Protein AF-A0A2K8TAZ8-F1 (afdb_monomer)

Sequence (102 aa):
MFQSATLKNISPLRLSFVGSLRVIRRAIPEFQRQIDTKADINIYYSWLIAEISDLEISLRQHRSNPRVVKKARSKFKSKKRSHRNNCTPRQQLSFQIIRQAS

Radius of gyration: 19.41 Å; Cα contacts (8 Å, |Δi|>4): 56; chains: 1; bounding box: 42×30×53 Å

Solvent-accessible surface area (backbone atoms only — not comparable to full-atom values): 6544 Å² total; per-residue (Å²): 100,64,68,18,17,59,74,68,72,47,63,54,85,44,39,37,65,72,56,40,54,53,51,50,66,64,42,50,70,54,52,60,62,33,64,81,66,71,54,64,63,67,57,57,50,51,51,54,36,52,59,44,44,70,36,57,55,74,79,92,69,84,91,70,59,77,84,69,58,90,61,63,74,87,79,52,85,77,91,52,77,89,65,61,83,81,63,82,81,82,76,80,57,71,72,61,52,58,67,74,78,111

Structure (mmCIF, N/CA/C/O backbone):
data_AF-A0A2K8TAZ8-F1
#
_entry.id   AF-A0A2K8TAZ8-F1
#
loop_
_atom_site.group_PDB
_atom_site.id
_atom_site.type_symbol
_atom_site.label_atom_id
_atom_site.label_alt_id
_atom_site.label_comp_id
_atom_site.label_asym_id
_atom_site.label_entity_id
_atom_site.label_seq_id
_atom_site.pdbx_PDB_ins_code
_atom_site.Cartn_x
_atom_site.Cartn_y
_atom_site.Cartn_z
_atom_site.occupancy
_atom_site.B_iso_or_equiv
_atom_site.auth_seq_id
_atom_site.auth_comp_id
_atom_site.auth_asym_id
_atom_site.auth_atom_id
_atom_site.pdbx_PDB_model_num
ATOM 1 N N . MET A 1 1 ? 1.879 5.001 -5.907 1.00 90.88 1 MET A N 1
ATOM 2 C CA . MET A 1 1 ? 0.531 5.080 -5.290 1.00 90.88 1 MET A CA 1
ATOM 3 C C . MET A 1 1 ? -0.550 5.377 -6.315 1.00 90.88 1 MET A C 1
ATOM 5 O O . MET A 1 1 ? -1.412 4.529 -6.448 1.00 90.88 1 MET A O 1
ATOM 9 N N . PHE A 1 2 ? -0.520 6.502 -7.049 1.00 95.44 2 PHE A N 1
ATOM 10 C CA . PHE A 1 2 ? -1.547 6.791 -8.069 1.00 95.44 2 PHE A CA 1
ATOM 11 C C . PHE A 1 2 ? -1.670 5.665 -9.108 1.00 95.44 2 PHE A C 1
ATOM 13 O O . PHE A 1 2 ? -2.731 5.075 -9.224 1.00 95.44 2 PHE A O 1
ATOM 20 N N . GLN A 1 3 ? -0.560 5.264 -9.737 1.00 95.50 3 GLN A N 1
ATOM 21 C CA . GLN A 1 3 ? -0.536 4.140 -10.687 1.00 95.50 3 GLN A CA 1
ATOM 22 C C . GLN A 1 3 ? -1.047 2.823 -10.085 1.00 95.50 3 GLN A C 1
ATOM 24 O O . GLN A 1 3 ? -1.824 2.120 -10.716 1.00 95.50 3 GLN A O 1
ATOM 29 N N . SER A 1 4 ? -0.655 2.497 -8.850 1.00 96.00 4 SER A N 1
ATOM 30 C CA . SER A 1 4 ? -1.145 1.305 -8.141 1.00 96.00 4 SER A CA 1
ATOM 31 C C . SER A 1 4 ? -2.653 1.364 -7.880 1.00 96.00 4 SER A C 1
ATOM 33 O O . SER A 1 4 ? -3.335 0.348 -7.948 1.00 96.00 4 SER A O 1
ATOM 35 N N . ALA A 1 5 ? -3.180 2.555 -7.586 1.00 96.19 5 ALA A N 1
ATOM 36 C CA . ALA A 1 5 ? -4.606 2.779 -7.386 1.00 96.19 5 ALA A CA 1
ATOM 37 C C . ALA A 1 5 ? -5.378 2.672 -8.708 1.00 96.19 5 ALA A C 1
ATOM 39 O O . ALA A 1 5 ? -6.453 2.082 -8.725 1.00 96.19 5 ALA A O 1
ATOM 40 N N . THR A 1 6 ? -4.801 3.164 -9.811 1.00 96.69 6 THR A N 1
ATOM 41 C CA . THR A 1 6 ? -5.319 2.973 -11.172 1.00 96.69 6 THR A CA 1
ATOM 42 C C . THR A 1 6 ? -5.357 1.494 -11.546 1.00 96.69 6 THR A C 1
ATOM 44 O O . THR A 1 6 ? -6.388 1.027 -12.014 1.00 96.69 6 THR A O 1
ATOM 47 N N . LEU A 1 7 ? -4.284 0.740 -11.270 1.00 94.94 7 LEU A N 1
ATOM 48 C CA . LEU A 1 7 ? -4.211 -0.706 -11.519 1.00 94.94 7 LEU A CA 1
ATOM 49 C C . LEU A 1 7 ? -5.342 -1.452 -10.800 1.00 94.94 7 LEU A C 1
ATOM 51 O O . LEU A 1 7 ? -5.999 -2.302 -11.389 1.00 94.94 7 LEU A O 1
ATOM 55 N N . LYS A 1 8 ? -5.597 -1.099 -9.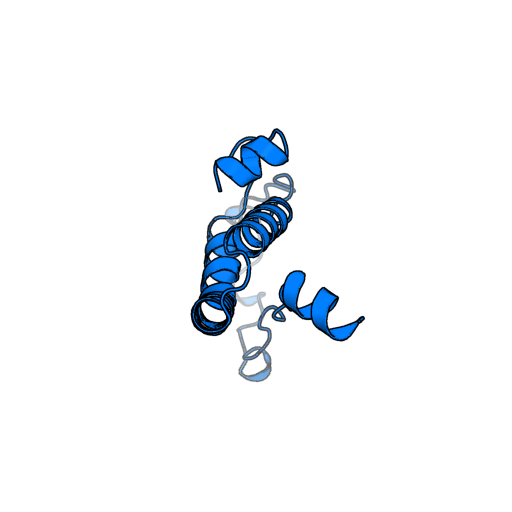536 1.00 93.69 8 LYS A N 1
ATOM 56 C CA . LYS A 1 8 ? -6.627 -1.734 -8.703 1.00 93.69 8 LYS A CA 1
ATOM 57 C C . LYS A 1 8 ? -8.022 -1.101 -8.839 1.00 93.69 8 LYS A C 1
ATOM 59 O O . LYS A 1 8 ? -8.961 -1.563 -8.202 1.00 93.69 8 LYS A O 1
ATOM 64 N N . ASN A 1 9 ? -8.165 -0.055 -9.653 1.00 95.25 9 ASN A N 1
ATOM 65 C CA . ASN A 1 9 ? -9.390 0.729 -9.828 1.00 95.25 9 ASN A CA 1
ATOM 66 C C . ASN A 1 9 ? -10.024 1.218 -8.503 1.00 95.25 9 ASN A C 1
ATOM 68 O O . ASN A 1 9 ? -11.227 1.097 -8.275 1.00 95.25 9 ASN A O 1
ATOM 72 N N . ILE A 1 10 ? -9.204 1.763 -7.600 1.00 94.62 10 ILE A N 1
ATOM 73 C CA . ILE A 1 10 ? -9.652 2.324 -6.314 1.00 94.62 10 ILE A CA 1
ATOM 74 C C . ILE A 1 10 ? -9.165 3.762 -6.135 1.00 94.62 10 ILE A C 1
ATOM 76 O O . ILE A 1 10 ? -8.223 4.212 -6.782 1.00 94.62 10 ILE A O 1
ATOM 80 N N . SER A 1 11 ? -9.773 4.496 -5.199 1.00 94.25 11 SER A N 1
ATOM 81 C CA . SER A 1 11 ? -9.257 5.813 -4.813 1.00 94.25 11 SER A CA 1
ATOM 82 C C . SER A 1 11 ? -7.826 5.692 -4.259 1.00 94.25 11 SER A C 1
ATOM 84 O O . SER A 1 11 ? -7.597 4.854 -3.383 1.00 94.25 11 SER A O 1
ATOM 86 N N . PRO A 1 12 ? -6.870 6.558 -4.654 1.00 94.44 12 PRO A N 1
ATOM 87 C CA . PRO A 1 12 ? -5.519 6.566 -4.085 1.00 94.44 12 PRO A CA 1
ATOM 88 C C . PRO A 1 12 ? -5.483 6.690 -2.555 1.00 94.44 12 PRO A C 1
ATOM 90 O O . PRO A 1 12 ? -4.560 6.186 -1.918 1.00 94.44 12 PRO A O 1
ATOM 93 N N . LEU A 1 13 ? -6.507 7.308 -1.953 1.00 93.31 13 LEU A N 1
ATOM 94 C CA . LEU A 1 13 ? -6.653 7.452 -0.499 1.00 93.31 13 LEU A CA 1
ATOM 95 C C . LEU A 1 13 ? -7.005 6.138 0.217 1.00 93.31 13 LEU A C 1
ATOM 97 O O . LEU A 1 13 ? -6.914 6.061 1.441 1.00 93.31 13 LEU A O 1
ATOM 101 N N . ARG A 1 14 ? -7.420 5.106 -0.526 1.00 93.94 14 ARG A N 1
ATOM 102 C CA . ARG A 1 14 ? -7.668 3.758 0.003 1.00 93.94 14 ARG A CA 1
ATOM 103 C C . ARG A 1 14 ? -6.380 2.958 0.169 1.00 93.94 14 ARG A C 1
ATOM 105 O O . ARG A 1 14 ? -6.414 1.935 0.838 1.00 93.94 14 ARG A O 1
ATOM 112 N N . LEU A 1 15 ? -5.255 3.408 -0.387 1.00 95.12 15 LEU A N 1
ATOM 113 C CA . LEU A 1 15 ? -3.955 2.764 -0.207 1.00 95.12 15 LEU A CA 1
ATOM 114 C C . LEU A 1 15 ? -3.214 3.330 1.009 1.00 95.12 15 LEU A C 1
ATOM 116 O O . LEU A 1 15 ? -3.227 4.531 1.282 1.00 95.12 15 LEU A O 1
ATOM 120 N N . SER A 1 16 ? -2.514 2.462 1.736 1.00 94.31 16 SER A N 1
ATOM 121 C CA . SER A 1 16 ? -1.731 2.846 2.908 1.00 94.31 16 SER A CA 1
ATOM 122 C C . SER A 1 16 ? -0.479 3.621 2.508 1.00 94.31 16 SER A C 1
ATOM 124 O O . SER A 1 16 ? 0.476 3.059 1.964 1.00 94.31 16 SER A O 1
ATOM 126 N N . PHE A 1 17 ? -0.438 4.911 2.847 1.00 94.31 17 PHE A N 1
ATOM 127 C CA . PHE A 1 17 ? 0.737 5.757 2.625 1.00 94.31 17 PHE A CA 1
ATOM 128 C C . PHE A 1 17 ? 1.970 5.238 3.381 1.00 94.31 17 PHE A C 1
ATOM 130 O O . PHE A 1 17 ? 3.030 5.017 2.797 1.00 94.31 17 PHE A O 1
ATOM 137 N N . VAL A 1 18 ? 1.821 4.956 4.681 1.00 93.62 18 VAL A N 1
ATOM 138 C CA . VAL A 1 18 ? 2.922 4.453 5.520 1.00 93.62 18 VAL A CA 1
ATOM 139 C C . VAL A 1 18 ? 3.375 3.066 5.062 1.00 93.62 18 VAL A C 1
ATOM 141 O O . VAL A 1 18 ? 4.573 2.779 5.071 1.00 93.62 18 VAL A O 1
ATOM 144 N N . GLY A 1 19 ? 2.440 2.208 4.640 1.00 92.31 19 GLY A N 1
ATOM 145 C CA . GLY A 1 19 ? 2.769 0.917 4.038 1.00 92.31 19 GLY A CA 1
ATOM 146 C C . GLY A 1 19 ? 3.607 1.088 2.769 1.00 92.31 19 GLY A C 1
ATOM 147 O O . GLY A 1 19 ? 4.655 0.459 2.640 1.00 92.31 19 GLY A O 1
ATOM 148 N N . SER A 1 20 ? 3.198 2.005 1.889 1.00 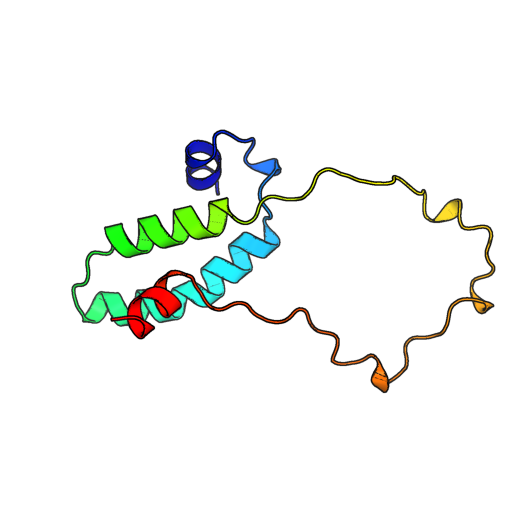94.38 20 SER A N 1
ATOM 149 C CA . SER A 1 20 ? 3.883 2.280 0.621 1.00 94.38 20 SER A CA 1
ATOM 150 C C . SER A 1 20 ? 5.321 2.746 0.853 1.00 94.38 20 SER A C 1
ATOM 152 O O . SER A 1 20 ? 6.249 2.214 0.250 1.00 94.38 20 SER A O 1
ATOM 154 N N . LEU A 1 21 ? 5.541 3.664 1.802 1.00 94.06 21 LEU A N 1
ATOM 155 C CA . LEU A 1 21 ? 6.892 4.103 2.175 1.00 94.06 21 LEU A CA 1
ATOM 156 C C . LEU A 1 21 ? 7.755 2.956 2.720 1.00 94.06 21 LEU A C 1
ATOM 158 O O . LEU A 1 21 ? 8.956 2.903 2.457 1.00 94.06 21 LEU A O 1
ATOM 162 N N . ARG A 1 22 ? 7.165 2.013 3.469 1.00 92.69 22 ARG A N 1
ATOM 163 C CA . ARG A 1 22 ? 7.889 0.827 3.954 1.00 92.69 22 ARG A CA 1
ATOM 164 C C . ARG A 1 22 ? 8.277 -0.108 2.812 1.00 92.69 22 ARG A C 1
ATOM 166 O O . ARG A 1 22 ? 9.387 -0.632 2.850 1.00 92.69 22 ARG A O 1
ATOM 173 N N . VAL A 1 23 ? 7.401 -0.318 1.826 1.00 92.94 23 VAL A N 1
ATOM 174 C CA . VAL A 1 23 ? 7.719 -1.086 0.609 1.00 92.94 23 VAL A CA 1
ATOM 175 C C . VAL A 1 23 ? 8.868 -0.418 -0.136 1.00 92.94 23 VAL A C 1
ATOM 177 O O . VAL A 1 23 ? 9.901 -1.053 -0.316 1.00 92.94 23 VAL A O 1
ATOM 180 N N . ILE A 1 24 ? 8.749 0.876 -0.444 1.00 92.56 24 ILE A N 1
ATOM 181 C CA . ILE A 1 24 ? 9.774 1.641 -1.171 1.00 92.56 24 ILE A CA 1
ATOM 182 C C . ILE A 1 24 ? 11.125 1.565 -0.455 1.00 92.56 24 ILE A C 1
ATOM 184 O O . ILE A 1 24 ? 12.128 1.203 -1.060 1.00 92.56 24 ILE A O 1
ATOM 188 N N . ARG A 1 25 ? 11.159 1.813 0.860 1.00 92.81 25 ARG A N 1
ATOM 189 C CA . ARG A 1 25 ? 12.404 1.763 1.642 1.00 92.81 25 ARG A CA 1
ATOM 190 C C . ARG A 1 25 ? 13.082 0.391 1.603 1.00 92.81 25 ARG A C 1
ATOM 192 O O . ARG A 1 25 ? 14.304 0.324 1.645 1.00 92.81 25 ARG A O 1
ATOM 199 N N . ARG A 1 26 ? 12.306 -0.698 1.570 1.00 90.44 26 ARG A N 1
ATOM 200 C CA . ARG A 1 26 ? 12.842 -2.063 1.432 1.00 90.44 26 ARG A CA 1
ATOM 201 C C . ARG A 1 26 ? 13.283 -2.360 -0.003 1.00 90.44 26 ARG A C 1
ATOM 203 O O . ARG A 1 26 ? 14.214 -3.132 -0.176 1.00 90.44 26 ARG A O 1
ATOM 210 N N . ALA A 1 27 ? 12.625 -1.767 -0.998 1.00 89.94 27 ALA A N 1
ATOM 211 C CA . ALA A 1 27 ? 12.91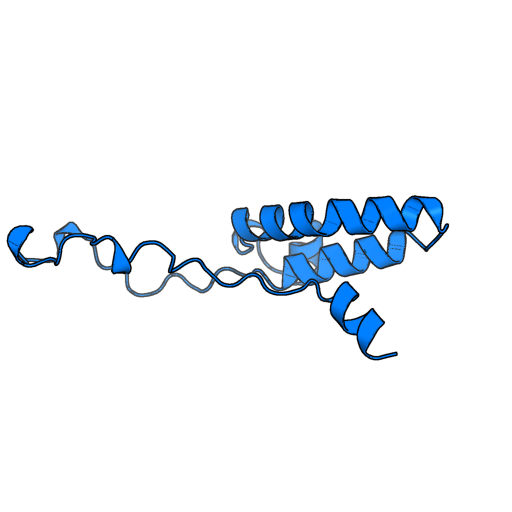5 -1.980 -2.410 1.00 89.94 27 ALA A CA 1
ATOM 212 C C . ALA A 1 27 ? 14.174 -1.234 -2.885 1.00 89.94 27 ALA A C 1
ATOM 214 O O . ALA A 1 27 ? 14.878 -1.752 -3.740 1.00 89.94 27 ALA A O 1
ATOM 215 N N . ILE A 1 28 ? 14.513 -0.069 -2.315 1.00 89.88 28 ILE A N 1
ATOM 216 C CA . ILE A 1 28 ? 15.684 0.731 -2.739 1.00 89.88 28 ILE A CA 1
ATOM 217 C C . ILE A 1 28 ? 16.989 -0.095 -2.833 1.00 89.88 28 ILE A C 1
ATOM 219 O O . ILE A 1 28 ? 17.606 -0.067 -3.898 1.00 89.88 28 ILE A O 1
ATOM 223 N N . PRO A 1 29 ? 17.404 -0.874 -1.810 1.00 88.56 29 PRO A N 1
ATOM 224 C CA . PRO A 1 29 ? 18.627 -1.683 -1.895 1.00 88.56 29 PRO A CA 1
ATOM 225 C C . PRO A 1 29 ? 18.577 -2.790 -2.955 1.00 88.56 29 PRO A C 1
ATOM 227 O O . PRO A 1 29 ? 19.613 -3.274 -3.404 1.00 88.56 29 PRO A O 1
ATOM 230 N N . GLU A 1 30 ? 17.380 -3.252 -3.317 1.00 84.12 30 GLU A N 1
ATOM 231 C CA . GLU A 1 30 ? 17.192 -4.240 -4.382 1.00 84.12 30 GLU A CA 1
ATOM 232 C C . GLU A 1 30 ? 17.341 -3.583 -5.749 1.00 84.12 30 GLU A C 1
ATOM 234 O O . GLU A 1 30 ? 18.076 -4.086 -6.590 1.00 84.12 30 GLU A O 1
ATOM 239 N N . PHE A 1 31 ? 16.722 -2.417 -5.943 1.00 84.31 31 PHE A N 1
ATOM 240 C CA . PHE A 1 31 ? 16.853 -1.638 -7.172 1.00 84.31 31 PHE A CA 1
ATOM 241 C C . PHE A 1 31 ? 18.312 -1.255 -7.430 1.00 84.31 31 PHE A C 1
ATOM 243 O O . PHE A 1 31 ? 18.805 -1.450 -8.536 1.00 84.31 31 PHE A O 1
ATOM 250 N N . GLN A 1 32 ? 19.026 -0.791 -6.400 1.00 86.06 32 GLN A N 1
ATOM 251 C CA . GLN A 1 32 ? 20.443 -0.432 -6.507 1.00 86.06 32 GLN A CA 1
ATOM 252 C C . GLN A 1 32 ? 21.308 -1.602 -6.990 1.00 86.06 32 GLN A C 1
ATOM 254 O O . GLN A 1 32 ? 22.100 -1.423 -7.904 1.00 86.06 32 GLN A O 1
ATOM 259 N N . ARG A 1 33 ? 21.095 -2.816 -6.466 1.00 83.06 33 ARG A N 1
ATOM 260 C CA . ARG A 1 33 ? 21.834 -4.010 -6.916 1.00 83.06 33 ARG A CA 1
ATOM 261 C C . ARG A 1 33 ? 21.548 -4.410 -8.363 1.00 83.06 33 ARG A C 1
ATOM 263 O O . ARG A 1 33 ? 22.354 -5.094 -8.981 1.00 83.06 33 ARG A O 1
ATOM 270 N N . GLN A 1 34 ? 20.374 -4.069 -8.885 1.00 76.50 34 GLN A N 1
ATOM 271 C CA . GLN A 1 34 ? 19.927 -4.507 -10.209 1.00 76.50 34 GLN A CA 1
ATOM 272 C C . GLN A 1 34 ? 20.333 -3.553 -11.326 1.00 76.50 34 GLN A C 1
ATOM 274 O O . GLN A 1 34 ? 20.528 -4.010 -12.452 1.00 76.50 34 GLN A O 1
ATOM 279 N N . ILE A 1 35 ? 20.529 -2.271 -11.001 1.00 73.94 35 ILE A N 1
ATOM 280 C CA . ILE A 1 35 ? 21.093 -1.273 -11.920 1.00 73.94 35 ILE A CA 1
ATOM 281 C C . ILE A 1 35 ? 22.443 -1.764 -12.467 1.00 73.94 35 ILE A C 1
ATOM 283 O O . ILE A 1 35 ? 22.661 -1.728 -13.676 1.00 73.94 35 ILE A O 1
ATOM 287 N N . ASP A 1 36 ? 23.291 -2.331 -11.607 1.00 71.81 36 ASP A N 1
ATOM 288 C CA . ASP A 1 36 ? 24.613 -2.838 -11.996 1.00 71.81 36 ASP A CA 1
ATOM 289 C C . ASP A 1 36 ? 24.544 -4.110 -12.866 1.00 71.81 36 ASP A C 1
ATOM 291 O O . ASP A 1 36 ? 25.462 -4.408 -13.625 1.00 71.81 36 ASP A O 1
ATOM 295 N N . THR A 1 37 ? 23.435 -4.857 -12.794 1.00 71.62 37 THR A N 1
ATOM 296 C CA . THR A 1 37 ? 23.250 -6.153 -13.481 1.00 71.62 37 THR A CA 1
ATOM 297 C C . THR A 1 37 ? 22.580 -6.008 -14.860 1.00 71.62 37 THR A C 1
ATOM 299 O O . THR A 1 37 ? 22.392 -7.003 -15.554 1.00 71.62 37 THR A O 1
ATOM 302 N N . LYS A 1 38 ? 22.215 -4.785 -15.287 1.00 64.19 38 LYS A N 1
ATOM 303 C CA . LYS A 1 38 ? 21.411 -4.517 -16.505 1.00 64.19 38 LYS A CA 1
ATOM 304 C C . LYS A 1 38 ? 20.077 -5.281 -16.547 1.00 64.19 38 LYS A C 1
ATOM 306 O O . LYS A 1 38 ? 19.585 -5.614 -17.622 1.00 64.19 38 LYS A O 1
ATOM 311 N N . ALA A 1 39 ? 19.490 -5.583 -15.390 1.00 66.44 39 ALA A N 1
ATOM 312 C CA . ALA A 1 39 ? 18.153 -6.163 -15.355 1.00 66.44 39 ALA A CA 1
ATOM 313 C C . ALA A 1 39 ? 17.112 -5.116 -15.787 1.00 66.44 39 ALA A C 1
ATOM 315 O O . ALA A 1 39 ? 17.283 -3.922 -15.527 1.00 66.44 39 ALA A O 1
ATOM 316 N N . ASP A 1 40 ? 16.023 -5.562 -16.418 1.00 78.25 40 ASP A N 1
ATOM 317 C CA . ASP A 1 40 ? 14.954 -4.674 -16.876 1.00 78.25 40 ASP A CA 1
ATOM 318 C C . ASP A 1 40 ? 14.320 -3.925 -15.696 1.00 78.25 40 ASP A C 1
ATOM 320 O O . ASP A 1 40 ? 13.522 -4.465 -14.922 1.00 78.25 40 ASP A O 1
ATOM 324 N N . ILE A 1 41 ? 14.647 -2.637 -15.579 1.00 82.38 41 ILE A N 1
ATOM 325 C CA . ILE A 1 41 ? 14.119 -1.725 -14.552 1.00 82.38 41 ILE A CA 1
ATOM 326 C C . ILE A 1 41 ? 12.581 -1.708 -14.584 1.00 82.38 41 ILE A C 1
ATOM 328 O O . ILE A 1 41 ? 11.929 -1.593 -13.544 1.00 82.38 41 ILE A O 1
ATOM 332 N N . ASN A 1 42 ? 11.998 -1.896 -15.770 1.00 86.06 42 ASN A N 1
ATOM 333 C CA . ASN A 1 42 ? 10.556 -1.949 -15.988 1.00 86.06 42 ASN A CA 1
ATOM 334 C C . ASN A 1 42 ? 9.885 -3.112 -15.241 1.00 86.06 42 ASN A C 1
ATOM 336 O O . ASN A 1 42 ? 8.804 -2.927 -14.679 1.00 86.06 42 ASN A O 1
ATOM 340 N N . ILE A 1 43 ? 10.532 -4.281 -15.164 1.00 85.31 43 ILE A N 1
ATOM 341 C CA . ILE A 1 43 ? 10.007 -5.436 -14.421 1.00 85.31 43 ILE A CA 1
ATOM 342 C C . ILE A 1 43 ? 9.952 -5.102 -12.929 1.00 85.31 43 ILE A C 1
ATOM 344 O O . ILE A 1 43 ? 8.905 -5.241 -12.297 1.00 85.31 43 ILE A O 1
ATOM 348 N N . TYR A 1 44 ? 11.038 -4.561 -12.379 1.00 85.44 44 TYR A N 1
ATOM 349 C CA . TYR A 1 44 ? 11.099 -4.145 -10.976 1.00 85.44 44 TYR A CA 1
ATOM 350 C C . TYR A 1 44 ? 10.074 -3.074 -10.627 1.00 85.44 44 TYR A C 1
ATOM 352 O O . TYR A 1 44 ? 9.435 -3.126 -9.573 1.00 85.44 44 TYR A O 1
ATOM 360 N N . TYR A 1 45 ? 9.897 -2.111 -11.524 1.00 88.25 45 TYR A N 1
ATOM 361 C CA . TYR A 1 45 ? 8.888 -1.082 -11.374 1.00 88.25 45 TYR A CA 1
ATOM 362 C C . TYR A 1 45 ? 7.472 -1.667 -11.364 1.00 88.25 45 TYR A C 1
ATOM 364 O O . TYR A 1 45 ? 6.671 -1.310 -10.499 1.00 88.25 45 TYR A O 1
ATOM 372 N N . SER A 1 46 ? 7.184 -2.622 -12.255 1.00 90.00 46 SER A N 1
ATOM 373 C CA . SER A 1 46 ? 5.897 -3.325 -12.285 1.00 90.00 46 SER A CA 1
ATOM 374 C C . SER A 1 46 ? 5.615 -4.072 -10.972 1.00 90.00 46 SER A C 1
ATOM 376 O O . SER A 1 46 ? 4.525 -3.942 -10.412 1.00 90.00 46 SER A O 1
ATOM 378 N N . TRP A 1 47 ? 6.619 -4.750 -10.404 1.00 89.88 47 TRP A N 1
ATOM 379 C CA . TRP A 1 47 ? 6.512 -5.442 -9.116 1.00 89.88 47 TRP A CA 1
ATOM 380 C C . TRP A 1 47 ? 6.294 -4.482 -7.949 1.00 89.88 47 TRP A C 1
ATOM 382 O O . TRP A 1 47 ? 5.462 -4.734 -7.080 1.00 89.88 47 TRP A O 1
ATOM 392 N N . LEU A 1 48 ? 6.994 -3.345 -7.943 1.00 92.25 48 LEU A N 1
ATOM 393 C CA . LEU A 1 48 ? 6.791 -2.302 -6.941 1.00 92.25 48 LEU A CA 1
ATOM 394 C C . LEU A 1 48 ? 5.363 -1.737 -7.001 1.00 92.25 48 LEU A C 1
ATOM 396 O O . LEU A 1 48 ? 4.741 -1.521 -5.958 1.00 92.25 48 LEU A O 1
ATOM 400 N N . ILE A 1 49 ? 4.829 -1.508 -8.205 1.00 94.56 49 ILE A N 1
ATOM 401 C CA . ILE A 1 49 ? 3.447 -1.047 -8.388 1.00 94.56 49 ILE A CA 1
ATOM 402 C C . ILE A 1 49 ? 2.456 -2.085 -7.859 1.00 94.56 49 ILE A C 1
ATOM 404 O O . ILE A 1 49 ? 1.536 -1.690 -7.133 1.00 94.56 49 ILE A O 1
ATOM 408 N N . ALA A 1 50 ? 2.656 -3.364 -8.193 1.00 93.19 50 ALA A N 1
ATOM 409 C CA . ALA A 1 50 ? 1.814 -4.470 -7.748 1.00 93.19 50 ALA A CA 1
ATOM 410 C C . ALA A 1 50 ? 1.804 -4.580 -6.217 1.00 93.19 50 ALA A C 1
ATOM 412 O O . ALA A 1 50 ? 0.738 -4.554 -5.606 1.00 93.19 50 ALA A O 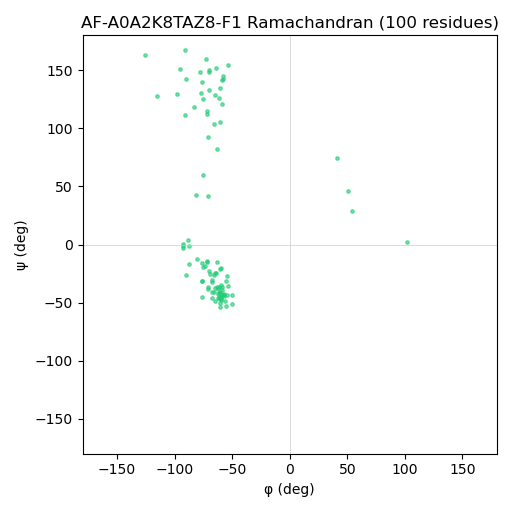1
ATOM 413 N N . GLU A 1 51 ? 2.969 -4.548 -5.570 1.00 93.75 51 GLU A N 1
ATOM 414 C CA . GLU A 1 51 ? 3.042 -4.684 -4.113 1.00 93.75 51 GLU A CA 1
ATOM 415 C C . GLU A 1 51 ? 2.434 -3.487 -3.368 1.00 93.75 51 GLU A C 1
ATOM 417 O O . GLU A 1 51 ? 1.832 -3.634 -2.305 1.00 93.75 51 GLU A O 1
ATOM 422 N N . ILE A 1 52 ? 2.525 -2.277 -3.931 1.00 94.94 52 ILE A N 1
ATOM 423 C CA . ILE A 1 52 ? 1.812 -1.118 -3.377 1.00 94.94 52 ILE A CA 1
ATOM 424 C C . ILE A 1 52 ? 0.290 -1.277 -3.535 1.00 94.94 52 ILE A C 1
ATOM 426 O O . ILE A 1 52 ? -0.453 -0.777 -2.689 1.00 94.94 52 ILE A O 1
ATOM 430 N N . SER A 1 53 ? -0.190 -1.962 -4.577 1.00 95.12 53 SER A N 1
ATOM 431 C CA . SER A 1 53 ? -1.628 -2.181 -4.801 1.00 95.12 53 SER A CA 1
ATOM 432 C C . SER A 1 53 ? -2.265 -3.126 -3.766 1.00 95.12 53 SER A C 1
ATOM 434 O O . SER A 1 53 ? -3.446 -2.979 -3.427 1.00 95.12 53 SER A O 1
ATOM 436 N N . ASP A 1 54 ? -1.467 -4.013 -3.168 1.00 93.00 54 ASP A N 1
ATOM 437 C CA . ASP A 1 54 ? -1.905 -4.921 -2.101 1.00 93.00 54 ASP A CA 1
ATOM 438 C C . ASP A 1 54 ? -2.112 -4.213 -0.755 1.00 93.00 54 ASP A C 1
ATOM 440 O O . ASP A 1 54 ? -2.837 -4.700 0.112 1.00 93.00 54 ASP A O 1
ATOM 444 N N . LEU A 1 55 ? -1.539 -3.018 -0.575 1.00 93.62 55 LEU A N 1
ATOM 445 C CA . LEU A 1 55 ? -1.593 -2.249 0.671 1.00 93.62 55 LEU A CA 1
ATOM 446 C C . LEU A 1 55 ? -2.895 -1.459 0.855 1.00 93.62 55 LEU A C 1
ATOM 448 O O . LEU A 1 55 ? -2.886 -0.300 1.288 1.00 93.62 55 LEU A O 1
ATOM 452 N N . GLU A 1 56 ? -4.026 -2.073 0.540 1.00 94.56 56 GLU A N 1
ATOM 453 C CA . GLU A 1 56 ? -5.331 -1.459 0.737 1.00 94.56 56 GLU A CA 1
ATOM 454 C C . GLU A 1 56 ? -5.679 -1.345 2.227 1.00 94.56 56 GLU A C 1
ATOM 456 O O . GLU A 1 56 ? -5.538 -2.277 3.018 1.00 94.56 56 GLU A O 1
ATOM 461 N N . ILE A 1 57 ? -6.150 -0.166 2.621 1.00 91.75 57 ILE A N 1
ATOM 462 C CA . ILE A 1 57 ? -6.645 0.104 3.963 1.00 91.75 57 ILE A CA 1
ATOM 463 C C . ILE A 1 57 ? -8.027 -0.538 4.081 1.00 91.75 57 ILE A C 1
ATOM 465 O O . ILE A 1 57 ? -8.947 -0.238 3.309 1.00 91.75 57 ILE A O 1
ATOM 469 N N . SER A 1 58 ? -8.190 -1.388 5.095 1.00 88.81 58 SER A N 1
ATOM 470 C CA . SER A 1 58 ? -9.482 -1.987 5.416 1.00 88.81 58 SER A CA 1
ATOM 471 C C . SER A 1 58 ? -10.564 -0.919 5.591 1.00 88.81 58 SER A C 1
ATOM 473 O O . SER A 1 58 ? -10.303 0.253 5.887 1.00 88.81 58 SER A O 1
ATOM 475 N N . LEU A 1 59 ? -11.818 -1.305 5.360 1.00 87.94 59 LEU A N 1
ATOM 476 C CA . LEU A 1 59 ? -12.925 -0.392 5.604 1.00 87.94 59 LEU A CA 1
ATOM 477 C C . LEU A 1 59 ? -12.906 0.055 7.071 1.00 87.94 59 LEU A C 1
ATOM 479 O O . LEU A 1 59 ? -12.545 -0.698 7.975 1.00 87.94 59 LEU A O 1
ATOM 483 N N . ARG A 1 60 ? -13.290 1.306 7.312 1.00 81.31 60 ARG A N 1
ATOM 484 C CA . ARG A 1 60 ? -13.314 1.867 8.659 1.00 81.31 60 ARG A CA 1
ATOM 485 C C . ARG A 1 60 ? -14.366 1.148 9.509 1.00 81.31 60 ARG A C 1
ATOM 487 O O . ARG A 1 60 ? -15.550 1.429 9.376 1.00 81.31 60 ARG A O 1
ATOM 494 N N . GLN A 1 61 ? -13.932 0.257 10.394 1.00 82.81 61 GLN A N 1
ATOM 495 C CA . GLN A 1 61 ? -14.813 -0.515 11.276 1.00 82.81 61 GLN A CA 1
ATOM 496 C C . GLN A 1 61 ? -14.959 0.135 12.662 1.00 82.81 61 GLN A C 1
ATOM 498 O O . GLN A 1 61 ? -14.054 0.827 13.130 1.00 82.81 61 GLN A O 1
ATOM 503 N N . HIS A 1 62 ? -16.115 -0.086 13.301 1.00 72.06 62 HIS A N 1
ATOM 504 C CA . HIS A 1 62 ? -16.417 0.199 14.713 1.00 72.06 62 HIS A CA 1
ATOM 505 C C . HIS A 1 62 ? -15.866 1.530 15.251 1.00 72.06 62 HIS A C 1
ATOM 507 O O . HIS A 1 62 ? -14.921 1.581 16.040 1.00 72.06 62 HIS A O 1
ATOM 513 N N . ARG A 1 63 ? -16.502 2.636 14.846 1.00 66.81 63 ARG A N 1
ATOM 514 C CA . ARG A 1 63 ? -16.288 3.970 15.425 1.00 66.81 63 ARG A CA 1
ATOM 515 C C . ARG A 1 63 ? -16.702 3.993 16.902 1.00 66.81 63 ARG A C 1
ATOM 517 O O . ARG A 1 63 ? -17.775 4.470 17.244 1.00 66.81 63 ARG A O 1
ATOM 524 N N . SER A 1 64 ? -15.829 3.542 17.789 1.00 64.44 64 SER A N 1
ATOM 525 C CA . SER A 1 64 ? -15.976 3.787 19.221 1.00 64.44 64 SER A CA 1
ATOM 526 C C . SER A 1 64 ? -15.239 5.078 19.547 1.00 64.44 64 SER A C 1
ATOM 528 O O . SER A 1 64 ? -14.014 5.144 19.439 1.00 64.44 64 SER A O 1
ATOM 530 N N . ASN A 1 65 ? -15.968 6.137 19.905 1.00 69.44 65 ASN A N 1
ATOM 531 C CA . ASN A 1 65 ? -15.332 7.340 20.436 1.00 69.44 65 ASN A CA 1
ATOM 532 C C . ASN A 1 65 ? -14.560 6.921 21.702 1.00 69.44 65 ASN A C 1
ATOM 534 O O . ASN A 1 65 ? -15.178 6.389 22.618 1.00 69.44 65 ASN A O 1
ATOM 538 N N . PRO A 1 66 ? -13.237 7.119 21.798 1.00 65.00 66 PRO A N 1
ATOM 539 C CA . PRO A 1 66 ? -12.469 6.669 22.958 1.00 65.00 66 PRO A CA 1
ATOM 540 C C . 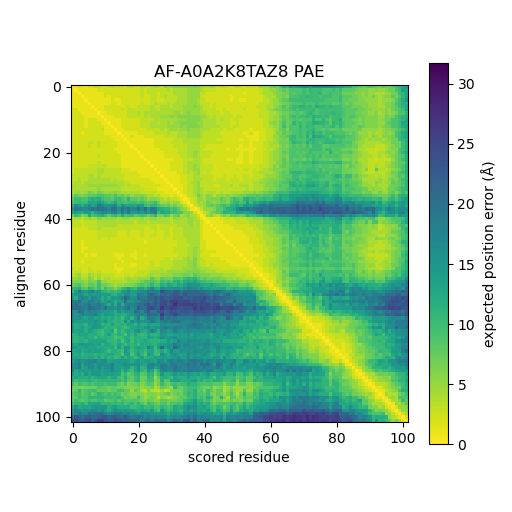PRO A 1 66 ? -12.956 7.295 24.277 1.00 65.00 66 PRO A C 1
ATOM 542 O O . PRO A 1 66 ? -12.743 6.714 25.337 1.00 65.00 66 PRO A O 1
ATOM 545 N N . ARG A 1 67 ? -13.684 8.424 24.224 1.00 62.50 67 ARG A N 1
ATOM 546 C CA . ARG A 1 67 ? -14.373 9.024 25.382 1.00 62.50 67 ARG A CA 1
ATOM 547 C C . ARG A 1 67 ? -15.616 8.243 25.847 1.00 62.50 67 ARG A C 1
ATOM 549 O O . ARG A 1 67 ? -16.082 8.472 26.954 1.00 62.50 67 ARG A O 1
ATOM 556 N N . VAL A 1 68 ? -16.142 7.323 25.033 1.00 61.22 68 VAL A N 1
ATOM 557 C CA . VAL A 1 68 ? -17.256 6.410 25.373 1.00 61.22 68 VAL A CA 1
ATOM 558 C C . VAL A 1 68 ? -16.790 5.266 26.268 1.00 61.22 68 VAL A C 1
ATOM 560 O O . VAL A 1 68 ? -17.608 4.616 26.916 1.00 61.22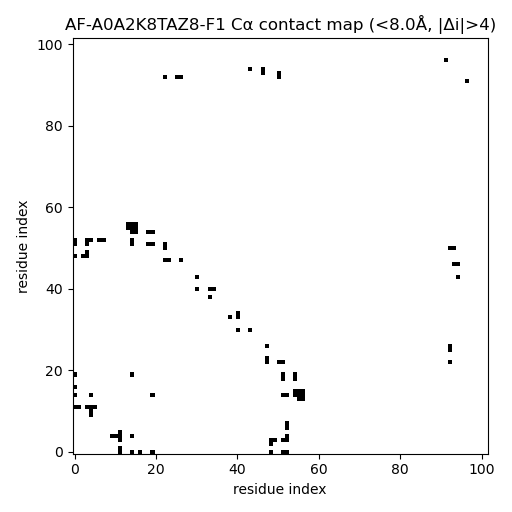 68 VAL A O 1
ATOM 563 N N . VAL A 1 69 ? -15.480 5.026 26.372 1.00 68.62 69 VAL A N 1
ATOM 564 C CA . VAL A 1 69 ? -14.967 4.036 27.314 1.00 68.62 69 VAL A CA 1
ATOM 565 C C . VAL A 1 69 ? -15.130 4.584 28.733 1.00 68.62 69 VAL A C 1
ATOM 567 O O . VAL A 1 69 ? -1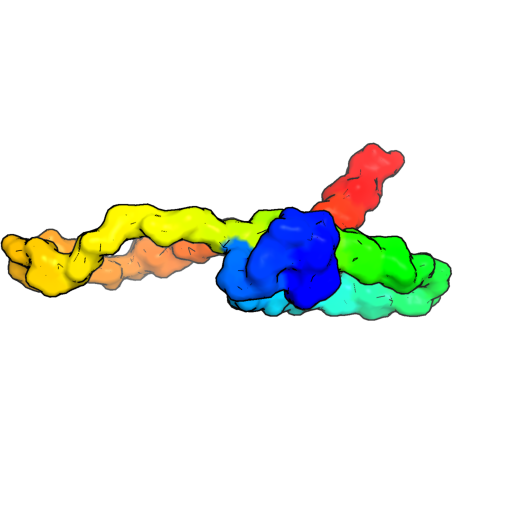4.255 5.268 29.256 1.00 68.62 69 VAL A O 1
ATOM 570 N N . LYS A 1 70 ? -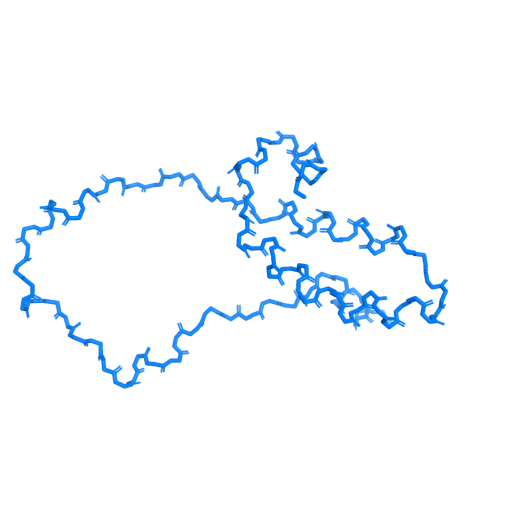16.262 4.261 29.372 1.00 77.00 70 LYS A N 1
ATOM 571 C CA . LYS A 1 70 ? -16.597 4.584 30.773 1.00 77.00 70 LYS A CA 1
ATOM 572 C C . LYS A 1 70 ? -15.769 3.758 31.769 1.00 77.00 70 LYS A C 1
ATOM 574 O O . LYS A 1 70 ? -16.285 3.222 32.744 1.00 77.00 70 LYS A O 1
ATOM 579 N N . LYS A 1 71 ? -14.473 3.592 31.504 1.00 80.44 71 LYS A N 1
ATOM 580 C CA . LYS A 1 71 ? -13.539 2.865 32.362 1.00 80.44 71 LYS A CA 1
ATOM 581 C C . LYS A 1 71 ? -12.503 3.848 32.881 1.00 80.44 71 LYS A C 1
ATOM 583 O O . LYS A 1 71 ? -11.856 4.539 32.098 1.00 80.44 71 LYS A O 1
ATOM 588 N N . ALA A 1 72 ? -12.314 3.887 34.196 1.00 85.44 72 ALA A N 1
ATOM 589 C CA . ALA A 1 72 ? -11.275 4.716 34.795 1.00 85.44 72 ALA A CA 1
ATOM 590 C C . ALA A 1 72 ? -9.885 4.339 34.247 1.00 85.44 72 ALA A C 1
ATOM 592 O O . ALA A 1 72 ? -9.583 3.156 34.056 1.00 85.44 72 ALA A O 1
ATOM 593 N N . ARG A 1 73 ? -9.015 5.341 34.042 1.00 80.56 73 ARG A N 1
ATOM 594 C CA . ARG A 1 73 ? -7.649 5.157 33.510 1.00 80.56 73 ARG A CA 1
ATOM 595 C C . ARG A 1 73 ? -6.843 4.120 34.310 1.00 80.56 73 ARG A C 1
ATOM 597 O O . ARG A 1 73 ? -6.108 3.336 33.720 1.00 80.56 73 ARG A O 1
ATOM 604 N N . SER A 1 74 ? -7.034 4.065 35.629 1.00 85.62 74 SER A N 1
ATOM 605 C CA . SER A 1 74 ? -6.380 3.110 36.539 1.00 85.62 74 SER A CA 1
ATOM 606 C C . SER A 1 74 ? -6.689 1.639 36.234 1.00 85.62 74 SER A C 1
ATOM 608 O O . SER A 1 74 ? -5.931 0.754 36.617 1.00 85.62 74 SER A O 1
ATOM 610 N N . LYS A 1 75 ? -7.784 1.354 35.519 1.00 83.12 75 LYS A N 1
ATOM 611 C CA . LYS A 1 75 ? -8.174 -0.005 35.126 1.00 83.12 75 LYS A CA 1
ATOM 612 C C . LYS A 1 75 ? -7.560 -0.452 33.793 1.00 83.12 75 LYS A C 1
ATOM 614 O O . LYS A 1 75 ? -7.893 -1.542 33.312 1.00 83.12 75 LYS A O 1
ATOM 619 N N . PHE A 1 76 ? -6.705 0.361 33.176 1.00 84.31 76 PHE A N 1
ATOM 620 C CA . PHE A 1 76 ? -5.879 -0.043 32.041 1.00 84.31 76 PHE A CA 1
ATOM 621 C C . PHE A 1 76 ? -4.483 -0.407 32.543 1.00 84.31 76 PHE A C 1
ATOM 623 O O . PHE A 1 76 ? -3.858 0.350 33.283 1.00 84.31 76 PHE A O 1
ATOM 630 N N . LYS A 1 77 ? -3.988 -1.586 32.151 1.00 85.88 77 LYS A N 1
ATOM 631 C CA . LYS A 1 77 ? -2.646 -2.036 32.536 1.00 85.88 77 LYS A CA 1
ATOM 632 C C . LYS A 1 77 ? -1.604 -1.104 31.910 1.00 85.88 77 LYS A C 1
ATOM 634 O O . LYS A 1 77 ? -1.620 -0.890 30.699 1.00 85.88 77 LYS A O 1
ATOM 639 N N . SER A 1 78 ? -0.687 -0.587 32.727 1.00 89.00 78 SER A N 1
ATOM 640 C CA . SER A 1 78 ? 0.434 0.216 32.231 1.00 89.00 78 SER A CA 1
ATOM 641 C C . SER A 1 78 ? 1.362 -0.615 31.336 1.00 89.00 78 SER A C 1
ATOM 643 O O . SER A 1 78 ? 1.479 -1.839 31.487 1.00 89.00 78 SER A O 1
ATOM 645 N N . LYS A 1 79 ? 2.036 0.044 30.388 1.00 83.69 79 LYS A N 1
ATOM 646 C CA . LYS A 1 79 ? 2.966 -0.618 29.470 1.00 83.69 79 LYS A CA 1
ATOM 647 C C . LYS A 1 79 ? 4.236 -1.030 30.224 1.00 83.69 79 LYS A C 1
ATOM 649 O O . LYS A 1 79 ? 4.994 -0.182 30.678 1.00 83.69 79 LYS A O 1
ATOM 654 N N . LYS A 1 80 ? 4.476 -2.340 30.338 1.00 88.56 80 LYS A N 1
ATOM 655 C CA . LYS A 1 80 ? 5.666 -2.925 30.975 1.00 88.56 80 LYS A CA 1
ATOM 656 C C . LYS A 1 80 ? 6.795 -3.160 29.966 1.00 88.56 80 LYS A C 1
ATOM 658 O O . LYS A 1 80 ? 6.577 -3.126 28.754 1.00 88.56 80 LYS A O 1
ATOM 663 N N . ARG A 1 81 ? 8.005 -3.439 30.468 1.00 87.69 81 ARG A N 1
ATOM 664 C CA . ARG A 1 81 ? 9.188 -3.758 29.645 1.00 87.69 81 ARG A CA 1
ATOM 665 C C . ARG A 1 81 ? 8.967 -4.981 28.747 1.00 87.69 81 ARG A C 1
ATOM 667 O O . ARG A 1 81 ? 9.386 -4.933 27.602 1.00 87.69 81 ARG A O 1
ATOM 674 N N . SER A 1 82 ? 8.237 -5.997 29.213 1.00 82.06 82 SER A N 1
ATOM 675 C CA . SER A 1 82 ? 7.870 -7.191 28.430 1.00 82.06 82 SER A CA 1
ATOM 676 C C . SER A 1 82 ? 6.975 -6.905 27.217 1.00 82.06 82 SER A C 1
ATOM 678 O O . SER A 1 82 ? 6.843 -7.751 26.346 1.00 82.06 82 SER A O 1
ATOM 680 N N . HIS A 1 83 ? 6.359 -5.721 27.139 1.00 82.06 83 HIS A N 1
ATOM 681 C CA . HIS A 1 83 ? 5.579 -5.289 25.973 1.00 82.06 83 HIS A CA 1
ATOM 682 C C . HIS A 1 83 ? 6.417 -4.484 24.964 1.00 82.06 83 HIS A C 1
ATOM 684 O O . HIS A 1 83 ? 5.891 -4.018 23.947 1.00 82.06 83 HIS A O 1
ATOM 690 N N . ARG A 1 84 ? 7.694 -4.219 25.268 1.00 74.19 84 ARG A N 1
ATOM 691 C CA . ARG A 1 84 ? 8.657 -3.688 24.298 1.00 74.19 84 ARG A CA 1
ATOM 692 C C . ARG A 1 84 ? 9.056 -4.888 23.432 1.00 74.19 84 ARG A C 1
ATOM 694 O O . ARG A 1 84 ? 9.353 -5.928 24.000 1.00 74.19 84 ARG A O 1
ATOM 701 N N . ASN A 1 85 ? 9.011 -4.747 22.105 1.00 68.44 85 ASN A N 1
ATOM 702 C CA . ASN A 1 85 ? 9.279 -5.776 21.072 1.00 68.44 85 ASN A CA 1
ATOM 703 C C . ASN A 1 85 ? 8.057 -6.415 20.388 1.00 68.44 85 ASN A C 1
ATOM 705 O O . ASN A 1 85 ? 8.247 -7.193 19.459 1.00 68.44 85 ASN A O 1
ATOM 709 N N . ASN A 1 86 ? 6.822 -6.008 20.708 1.00 67.12 86 ASN A N 1
ATOM 710 C CA . ASN A 1 86 ? 5.650 -6.334 19.875 1.00 67.12 86 ASN A CA 1
ATOM 711 C C . ASN A 1 86 ? 5.624 -5.457 18.608 1.00 67.12 86 ASN A C 1
ATOM 713 O O . ASN A 1 86 ? 4.721 -4.644 18.405 1.00 67.12 86 ASN A O 1
ATOM 717 N N . CYS A 1 87 ? 6.672 -5.550 17.796 1.00 64.75 87 CYS A N 1
ATOM 718 C CA . CYS A 1 87 ? 6.739 -4.895 16.500 1.00 64.75 87 CYS A CA 1
ATOM 719 C C . CYS A 1 87 ? 5.920 -5.695 15.483 1.00 64.75 87 CYS A C 1
ATOM 721 O O . CYS A 1 87 ? 5.845 -6.918 15.555 1.00 64.75 87 CYS A O 1
ATOM 723 N N . THR A 1 88 ? 5.334 -5.013 14.499 1.00 70.38 88 THR A N 1
ATOM 724 C CA . THR A 1 88 ? 4.739 -5.691 13.341 1.00 70.38 88 THR A CA 1
ATOM 725 C C . THR A 1 88 ? 5.834 -6.456 12.589 1.00 70.38 88 THR A C 1
ATOM 727 O O . THR A 1 88 ? 6.833 -5.813 12.230 1.00 70.38 88 THR A O 1
ATOM 730 N N . PRO A 1 89 ? 5.678 -7.771 12.339 1.00 72.31 89 PRO A N 1
ATOM 731 C CA . PRO A 1 89 ? 6.657 -8.543 11.584 1.00 72.31 89 PRO A CA 1
ATOM 732 C C . PRO A 1 89 ? 6.825 -7.941 10.185 1.00 72.31 89 PRO A C 1
ATOM 734 O O . PRO A 1 89 ? 5.870 -7.445 9.583 1.00 72.31 89 PRO A O 1
ATOM 737 N N . ARG A 1 90 ? 8.062 -7.924 9.678 1.00 71.50 90 ARG A N 1
ATOM 738 C CA . ARG A 1 90 ? 8.347 -7.436 8.324 1.00 71.50 90 ARG A CA 1
ATOM 739 C C . ARG A 1 90 ? 8.086 -8.577 7.348 1.00 71.50 90 ARG A C 1
ATOM 741 O O . ARG A 1 90 ? 8.758 -9.595 7.429 1.00 71.50 90 ARG A O 1
ATOM 748 N N . GLN A 1 91 ? 7.147 -8.391 6.429 1.00 76.75 91 GLN A N 1
ATOM 749 C CA . GLN A 1 91 ? 6.984 -9.298 5.291 1.00 76.75 91 GLN A CA 1
ATOM 750 C C . GLN A 1 91 ? 8.171 -9.137 4.323 1.00 76.75 91 GLN A C 1
ATOM 752 O O . GLN A 1 91 ? 8.772 -8.056 4.257 1.00 76.75 91 GLN A O 1
ATOM 757 N N . GLN A 1 92 ? 8.536 -10.197 3.608 1.00 81.62 92 GLN A N 1
ATOM 758 C CA . GLN A 1 92 ? 9.491 -10.109 2.499 1.00 81.62 92 GLN A CA 1
ATOM 759 C C . GLN A 1 92 ? 8.836 -9.429 1.292 1.00 81.62 92 GLN A C 1
ATOM 761 O O . GLN A 1 92 ? 7.610 -9.350 1.229 1.00 81.62 92 GLN A O 1
ATOM 766 N N . LEU A 1 93 ? 9.646 -8.894 0.376 1.00 81.06 93 LEU A N 1
ATOM 767 C CA . LEU A 1 93 ? 9.124 -8.331 -0.872 1.00 81.06 93 LEU A CA 1
ATOM 768 C C . LEU A 1 93 ? 8.749 -9.469 -1.826 1.00 81.06 93 LEU A C 1
ATOM 770 O O . LEU A 1 93 ? 9.491 -10.443 -1.944 1.00 81.06 93 LEU A O 1
ATOM 774 N N . SER A 1 94 ? 7.634 -9.326 -2.537 1.00 77.25 94 SER A N 1
ATOM 775 C CA . SER A 1 94 ? 7.103 -10.315 -3.490 1.00 77.25 94 SER A CA 1
ATOM 776 C C . SER A 1 94 ? 8.157 -10.805 -4.489 1.00 77.25 94 SER A C 1
ATOM 778 O O . SER A 1 94 ? 8.326 -12.003 -4.704 1.00 77.25 94 SER A O 1
ATOM 780 N N . PHE A 1 95 ? 8.956 -9.891 -5.030 1.00 72.94 95 PHE A N 1
ATOM 781 C CA . PHE A 1 95 ? 9.998 -10.226 -5.994 1.00 72.94 95 PHE A CA 1
ATOM 782 C C . PHE A 1 95 ? 11.253 -10.878 -5.396 1.00 72.94 95 PHE A C 1
ATOM 784 O O . PHE A 1 95 ? 12.011 -11.525 -6.117 1.00 72.94 95 PHE A O 1
ATOM 791 N N . GLN A 1 96 ? 11.495 -10.734 -4.088 1.00 69.50 96 GLN A N 1
ATOM 792 C CA . GLN A 1 96 ? 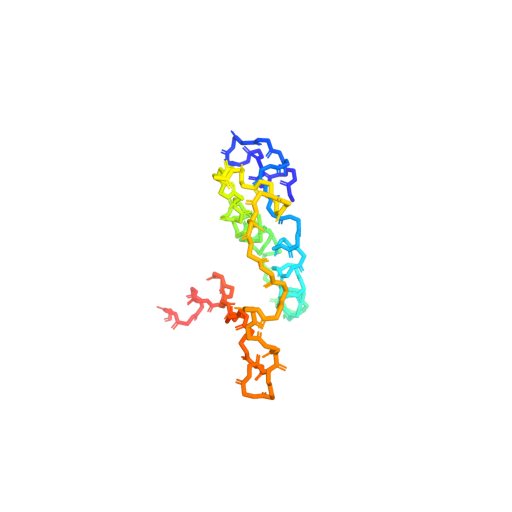12.524 -11.531 -3.412 1.00 69.50 96 GLN A CA 1
ATOM 793 C C . GLN A 1 96 ? 12.078 -12.992 -3.300 1.00 69.50 96 GLN A C 1
ATOM 795 O O . GLN A 1 96 ? 12.904 -13.888 -3.438 1.00 69.50 96 GLN A O 1
ATOM 800 N N . ILE A 1 97 ? 10.780 -13.221 -3.073 1.00 69.31 97 ILE A N 1
ATOM 801 C CA . ILE A 1 97 ? 10.201 -14.561 -2.925 1.00 69.31 97 ILE A CA 1
ATOM 802 C C . ILE A 1 97 ? 10.274 -15.320 -4.256 1.00 69.31 97 ILE A C 1
ATOM 804 O O . ILE A 1 97 ? 10.737 -16.455 -4.283 1.00 69.31 97 ILE A O 1
ATOM 808 N N . ILE A 1 98 ? 9.895 -14.679 -5.369 1.00 59.97 98 ILE A N 1
ATOM 809 C CA . ILE A 1 98 ? 9.909 -15.304 -6.706 1.00 59.97 98 ILE A CA 1
ATOM 810 C C . ILE A 1 98 ? 11.321 -15.783 -7.088 1.00 59.97 98 ILE A C 1
ATOM 812 O O . ILE A 1 98 ? 11.473 -16.879 -7.619 1.00 59.97 98 ILE A O 1
ATOM 816 N N . ARG A 1 99 ? 12.364 -15.014 -6.745 1.00 58.38 99 ARG A N 1
ATOM 817 C CA . ARG A 1 99 ? 13.768 -15.393 -6.985 1.00 58.38 99 ARG A CA 1
ATOM 818 C C . ARG A 1 99 ? 14.246 -16.619 -6.207 1.00 58.38 99 ARG A C 1
ATOM 820 O O . ARG A 1 99 ? 15.215 -17.227 -6.631 1.00 58.38 99 ARG A O 1
ATOM 827 N N . GLN A 1 100 ? 13.635 -16.944 -5.069 1.00 51.38 100 GLN A N 1
ATOM 828 C CA . GLN A 1 100 ? 14.023 -18.107 -4.258 1.00 51.38 100 GLN A CA 1
ATOM 829 C C . GLN A 1 100 ? 13.314 -19.398 -4.684 1.00 51.38 100 GLN A C 1
ATOM 831 O O . GLN A 1 100 ? 13.739 -20.475 -4.283 1.00 51.38 100 GLN A O 1
ATOM 836 N N . ALA A 1 101 ? 12.230 -19.292 -5.455 1.00 43.19 101 ALA A N 1
ATOM 837 C CA . ALA A 1 101 ? 11.432 -20.429 -5.911 1.00 43.19 101 ALA A CA 1
ATOM 838 C C . ALA A 1 101 ? 11.855 -20.969 -7.295 1.00 43.19 101 ALA A C 1
ATOM 840 O O . ALA A 1 101 ? 11.215 -21.892 -7.793 1.00 43.19 101 ALA A O 1
ATOM 841 N N . SER A 1 102 ? 12.882 -20.374 -7.915 1.00 41.75 102 SER A N 1
ATOM 842 C CA . SER A 1 102 ? 13.456 -20.761 -9.218 1.00 41.75 102 SER A CA 1
ATOM 843 C C . SER A 1 102 ? 14.794 -21.457 -9.012 1.00 41.75 102 SER A C 1
ATOM 845 O O . SER A 1 102 ? 15.037 -22.470 -9.698 1.00 41.75 102 SER A O 1
#

Foldseek 3Di:
DVLLCVVVVHDPVQFDPVQLVVLVVQCVVVLVVVVVVPDDVVVSVVLSSPSSNVRGDDDDPDPDPPVNPPDDPVPDDDDDPVNPPPDDDDDDRPVVVVVVVD

Mean predicted aligned error: 8.57 Å

pLDDT: mean 82.51, std 12.31, range [41.75, 96.69]

Organism: NCBI:txid2038116

Secondary structure (DSSP, 8-state):
-HHHHHHTTS-GGGB-HHHHHHHHHHHHHHHHHHHTTT--HHHHHHHHHHHHHT-BPPP------GGG--S-GGGSPP--GGGTT-PPPPPPPHHHHHHH--